Protein AF-A0A5K1DLC1-F1 (afdb_monomer_lite)

Foldseek 3Di:
DVPPDDDFAQADFPDAFVNVLVVCVVVHDDPGGGFDADPVPRTTPRD

Structure (mmCIF, N/CA/C/O backbone):
data_AF-A0A5K1DLC1-F1
#
_entry.id   AF-A0A5K1DLC1-F1
#
loop_
_atom_site.group_PDB
_atom_site.id
_atom_site.type_symbol
_atom_site.label_atom_id
_atom_site.label_alt_id
_atom_site.label_comp_id
_atom_site.label_asym_id
_atom_site.label_entity_id
_atom_site.label_seq_id
_atom_site.pdbx_PDB_ins_code
_atom_site.Cartn_x
_atom_site.Cartn_y
_atom_site.Cartn_z
_atom_site.occupancy
_atom_site.B_iso_or_equiv
_atom_site.auth_seq_id
_atom_site.auth_comp_id
_atom_site.auth_asym_id
_atom_site.auth_atom_id
_atom_site.pdbx_PDB_model_num
ATOM 1 N N . PRO A 1 1 ? 11.026 2.908 -8.429 1.00 68.00 1 PRO A N 1
ATOM 2 C CA . PRO A 1 1 ? 11.612 3.968 -9.285 1.00 68.00 1 PRO A CA 1
ATOM 3 C C . PRO A 1 1 ? 10.895 5.293 -9.012 1.00 68.00 1 PRO A C 1
ATOM 5 O O . PRO A 1 1 ? 9.781 5.235 -8.489 1.00 68.00 1 PRO A O 1
ATOM 8 N N . PRO A 1 2 ? 11.479 6.456 -9.341 1.00 76.31 2 PRO A N 1
ATOM 9 C CA . PRO A 1 2 ? 10.746 7.720 -9.306 1.00 76.31 2 PRO A CA 1
ATOM 10 C C . PRO A 1 2 ? 9.439 7.588 -10.103 1.00 76.31 2 PRO A C 1
ATOM 12 O O . PRO A 1 2 ? 9.461 7.101 -11.230 1.00 76.31 2 PRO A O 1
ATOM 15 N N . GLY A 1 3 ? 8.303 7.944 -9.496 1.00 80.94 3 GLY A N 1
ATOM 16 C CA . GLY A 1 3 ? 6.982 7.862 -10.137 1.00 80.94 3 GLY A CA 1
ATOM 17 C C . GLY A 1 3 ? 6.288 6.493 -10.106 1.00 80.94 3 GLY A C 1
ATOM 18 O O . GLY A 1 3 ? 5.203 6.371 -10.658 1.00 80.94 3 GLY A O 1
ATOM 19 N N . ALA A 1 4 ? 6.850 5.475 -9.446 1.00 86.12 4 ALA A N 1
ATOM 20 C CA . ALA A 1 4 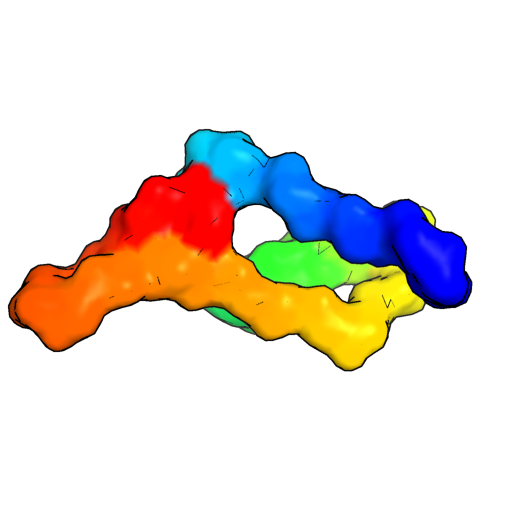? 6.236 4.143 -9.330 1.00 86.12 4 ALA A CA 1
ATOM 21 C C . ALA A 1 4 ? 5.401 3.968 -8.046 1.00 86.12 4 ALA A C 1
ATOM 23 O O . ALA A 1 4 ? 5.444 2.914 -7.416 1.00 86.12 4 ALA A O 1
ATOM 24 N N . ASN A 1 5 ? 4.685 5.017 -7.636 1.00 90.44 5 ASN A N 1
ATOM 25 C CA . ASN A 1 5 ? 3.766 4.957 -6.501 1.00 90.44 5 ASN A CA 1
ATOM 26 C C . ASN A 1 5 ? 2.364 4.641 -7.022 1.00 90.44 5 ASN A C 1
ATOM 28 O O . ASN A 1 5 ? 1.886 5.309 -7.938 1.00 90.44 5 ASN A O 1
ATOM 32 N N . LEU A 1 6 ? 1.714 3.642 -6.433 1.00 88.25 6 LEU A N 1
ATOM 33 C CA . LEU A 1 6 ? 0.351 3.252 -6.775 1.00 88.25 6 LEU A CA 1
ATOM 34 C C . LEU A 1 6 ? -0.601 3.752 -5.687 1.00 88.25 6 LEU A C 1
ATOM 36 O O . LEU A 1 6 ? -0.328 3.571 -4.503 1.00 88.25 6 LEU A O 1
ATOM 40 N N . PHE A 1 7 ? -1.715 4.355 -6.097 1.00 90.75 7 PHE A N 1
ATOM 41 C CA . PHE A 1 7 ? -2.874 4.578 -5.235 1.00 90.75 7 PHE A CA 1
ATOM 42 C C . PHE A 1 7 ? -3.916 3.522 -5.580 1.00 90.75 7 PHE A C 1
ATOM 44 O O . PHE A 1 7 ? -4.311 3.400 -6.741 1.00 90.75 7 PHE A O 1
ATOM 51 N N . ILE A 1 8 ? -4.321 2.738 -4.588 1.00 88.69 8 ILE A N 1
ATOM 52 C CA . ILE A 1 8 ? -5.207 1.591 -4.774 1.00 88.69 8 ILE A CA 1
ATOM 53 C C . ILE A 1 8 ? -6.446 1.851 -3.929 1.00 88.69 8 ILE A C 1
ATOM 55 O O . ILE A 1 8 ? -6.335 2.022 -2.726 1.00 88.69 8 ILE A O 1
ATOM 59 N N . TYR A 1 9 ? -7.615 1.891 -4.560 1.00 89.62 9 TYR A N 1
ATOM 60 C CA . TYR A 1 9 ? -8.891 2.100 -3.879 1.00 89.62 9 TYR A CA 1
ATOM 61 C C . TYR A 1 9 ? -9.644 0.780 -3.726 1.00 89.62 9 TYR A C 1
ATOM 63 O O . TYR A 1 9 ? -9.448 -0.147 -4.512 1.00 89.62 9 TYR A O 1
ATOM 71 N N . HIS A 1 10 ? -10.561 0.737 -2.760 1.00 87.81 10 HIS A N 1
ATOM 72 C CA . HIS A 1 10 ? -11.468 -0.388 -2.519 1.00 87.81 10 HIS A CA 1
ATOM 73 C C . HIS A 1 10 ? -10.756 -1.698 -2.161 1.00 87.81 10 HIS A C 1
ATOM 75 O O . HIS A 1 10 ? -11.237 -2.780 -2.500 1.00 87.81 10 HIS A O 1
ATOM 81 N N . ILE A 1 11 ? -9.623 -1.615 -1.458 1.00 89.81 11 ILE A N 1
ATOM 82 C CA . ILE A 1 11 ? -9.017 -2.812 -0.864 1.00 89.81 11 ILE A CA 1
ATOM 83 C C . ILE A 1 11 ? -9.924 -3.364 0.252 1.00 89.81 11 ILE A C 1
ATOM 85 O O . ILE A 1 11 ? -10.645 -2.580 0.882 1.00 89.81 11 ILE A O 1
ATOM 89 N N . PRO A 1 12 ? -9.909 -4.683 0.514 1.00 88.56 12 PRO A N 1
ATOM 90 C CA . PRO A 1 12 ? -10.693 -5.274 1.596 1.00 88.56 12 PRO A CA 1
ATOM 91 C C . PRO A 1 12 ? -10.422 -4.580 2.937 1.00 88.56 12 PRO A C 1
ATOM 93 O O . PRO A 1 12 ? -9.305 -4.134 3.202 1.00 88.56 12 PRO A O 1
ATOM 96 N N . GLN A 1 13 ? -11.440 -4.456 3.788 1.00 84.31 13 GLN A N 1
ATOM 97 C CA . GLN A 1 13 ? -11.326 -3.704 5.044 1.00 84.31 13 GLN A CA 1
ATOM 98 C C . GLN A 1 13 ? -10.349 -4.368 6.030 1.00 84.31 13 GLN A C 1
ATOM 100 O O . GLN A 1 13 ? -9.756 -3.696 6.874 1.00 84.31 13 GLN A O 1
ATOM 105 N N . GLU A 1 14 ? -10.178 -5.679 5.901 1.00 86.69 14 GLU A N 1
ATOM 106 C CA . GLU A 1 14 ? -9.250 -6.517 6.649 1.00 86.69 14 GLU A CA 1
ATOM 107 C C . GLU A 1 14 ? -7.795 -6.424 6.162 1.00 86.69 14 GLU A C 1
ATOM 109 O O . GLU A 1 14 ? -6.909 -6.942 6.839 1.00 86.69 14 GLU A O 1
ATOM 114 N N . PHE A 1 15 ? -7.522 -5.778 5.020 1.00 87.38 15 PHE A N 1
ATOM 115 C CA . PHE A 1 15 ? -6.151 -5.621 4.532 1.00 87.38 15 PHE A CA 1
ATOM 116 C C . PHE A 1 15 ? -5.410 -4.551 5.335 1.00 87.38 15 PHE A C 1
ATOM 118 O O . PHE A 1 15 ? -5.814 -3.385 5.362 1.00 87.38 15 PHE A O 1
ATOM 125 N N . GLY A 1 16 ? -4.289 -4.949 5.934 1.00 89.12 16 GLY A N 1
ATOM 126 C CA . GLY A 1 16 ? -3.272 -4.052 6.461 1.00 89.12 16 GLY A CA 1
ATOM 127 C C . GLY A 1 16 ? -2.093 -3.888 5.501 1.00 89.12 16 GLY A C 1
ATOM 128 O O . GLY A 1 16 ? -2.111 -4.336 4.351 1.00 89.12 16 GLY A O 1
ATOM 129 N N . ASP A 1 17 ? -1.038 -3.241 5.996 1.00 91.00 17 ASP A N 1
ATOM 130 C CA . ASP A 1 17 ? 0.182 -2.972 5.226 1.00 91.00 17 ASP A CA 1
ATOM 131 C C . ASP A 1 17 ? 0.834 -4.265 4.705 1.00 91.00 17 ASP A C 1
ATOM 133 O O . ASP A 1 17 ? 1.295 -4.301 3.562 1.00 91.00 17 ASP A O 1
ATOM 137 N N . LEU A 1 18 ? 0.830 -5.326 5.524 1.00 92.25 18 LEU A N 1
ATOM 138 C CA . LEU A 1 18 ? 1.451 -6.616 5.217 1.00 92.25 18 LEU A CA 1
ATOM 139 C C . LEU A 1 18 ? 0.648 -7.409 4.181 1.00 92.25 18 LEU A C 1
ATOM 141 O O . LEU A 1 18 ? 1.226 -7.964 3.247 1.00 92.25 18 LEU A O 1
ATOM 145 N N . GLU A 1 19 ? -0.677 -7.460 4.315 1.00 92.62 19 GLU A N 1
ATOM 146 C CA . GLU A 1 19 ? -1.556 -8.118 3.345 1.00 92.62 19 GLU A CA 1
ATOM 147 C C . GLU A 1 19 ? -1.470 -7.422 1.986 1.00 92.62 19 GLU A C 1
ATOM 149 O O . GLU A 1 19 ? -1.366 -8.091 0.955 1.00 92.62 19 GLU A O 1
ATOM 154 N N . LEU A 1 20 ? -1.439 -6.083 1.985 1.00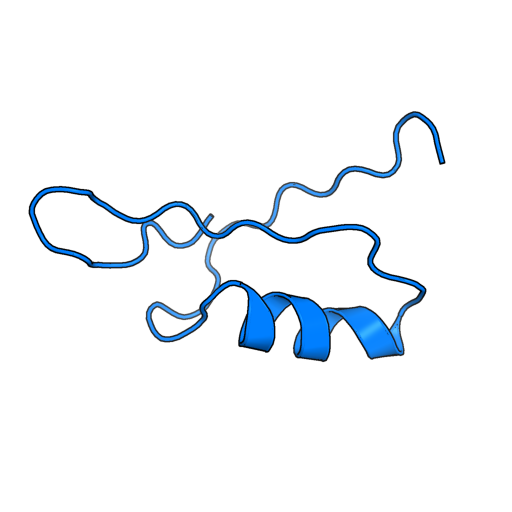 91.69 20 LEU A N 1
ATOM 155 C CA . LEU A 1 20 ? -1.264 -5.303 0.766 1.00 91.69 20 LEU A CA 1
ATOM 156 C C . LEU A 1 20 ? 0.122 -5.530 0.148 1.00 91.69 20 LEU A C 1
ATOM 158 O O . LEU A 1 20 ? 0.233 -5.677 -1.066 1.00 91.69 20 LEU A O 1
ATOM 162 N N . GLU A 1 21 ? 1.181 -5.606 0.953 1.00 93.38 21 GLU A N 1
ATOM 163 C CA . GLU A 1 21 ? 2.518 -5.924 0.450 1.00 93.38 21 GLU A CA 1
ATOM 164 C C . GLU A 1 21 ? 2.551 -7.314 -0.195 1.00 93.38 21 GLU A C 1
ATOM 166 O O . GLU A 1 21 ? 2.929 -7.440 -1.362 1.00 93.38 21 GLU A O 1
ATOM 171 N N . ASN A 1 22 ? 2.084 -8.340 0.517 1.00 93.75 22 ASN A N 1
ATOM 172 C CA . ASN A 1 22 ? 2.062 -9.720 0.032 1.00 93.75 22 ASN A CA 1
ATOM 173 C C . ASN A 1 22 ? 1.234 -9.874 -1.251 1.00 93.75 22 ASN A C 1
ATOM 175 O O . ASN A 1 22 ? 1.643 -10.592 -2.164 1.00 93.75 22 ASN A O 1
ATOM 179 N N . ALA A 1 23 ? 0.100 -9.172 -1.353 1.00 92.12 23 ALA A N 1
ATOM 180 C CA . ALA A 1 23 ? -0.739 -9.188 -2.548 1.00 92.12 23 ALA A CA 1
ATOM 181 C C . ALA A 1 23 ? -0.019 -8.623 -3.785 1.00 92.12 23 ALA A C 1
ATOM 183 O O . ALA A 1 23 ? -0.268 -9.079 -4.902 1.00 92.12 23 ALA A O 1
ATOM 184 N N . PHE A 1 24 ? 0.884 -7.654 -3.600 1.00 91.50 24 PHE A N 1
ATOM 185 C CA . PHE A 1 24 ? 1.573 -6.977 -4.701 1.00 91.50 24 PHE A CA 1
ATOM 186 C C . PHE A 1 24 ? 2.993 -7.492 -4.973 1.00 91.50 24 PHE A C 1
ATOM 188 O O . PHE A 1 24 ? 3.507 -7.282 -6.075 1.00 91.50 24 PHE A O 1
ATOM 195 N N . GLN A 1 25 ? 3.607 -8.223 -4.038 1.00 92.88 25 GLN A N 1
ATOM 196 C CA . GLN A 1 25 ? 4.951 -8.796 -4.201 1.00 92.88 25 GLN A CA 1
ATOM 197 C C . GLN A 1 25 ? 5.073 -9.734 -5.415 1.00 92.88 25 GLN A C 1
ATOM 199 O O . GLN A 1 25 ? 6.137 -9.809 -6.030 1.00 92.88 25 GLN A O 1
ATOM 204 N N . ALA A 1 26 ? 3.987 -10.404 -5.816 1.00 93.69 26 ALA A N 1
ATOM 205 C CA . ALA A 1 26 ? 3.973 -11.260 -7.005 1.00 93.69 26 ALA A CA 1
ATOM 206 C C . ALA A 1 26 ? 4.181 -10.484 -8.323 1.00 93.69 26 ALA A C 1
ATOM 208 O O . ALA A 1 26 ? 4.634 -11.060 -9.311 1.00 93.69 26 ALA A O 1
ATOM 209 N N . PHE A 1 27 ? 3.876 -9.182 -8.346 1.00 91.06 27 PHE A N 1
ATOM 210 C CA . PHE A 1 27 ? 3.994 -8.331 -9.536 1.00 91.06 27 PHE A CA 1
ATOM 211 C C . PHE A 1 27 ? 5.306 -7.539 -9.579 1.00 91.06 27 PHE A C 1
ATOM 213 O O . PHE A 1 27 ?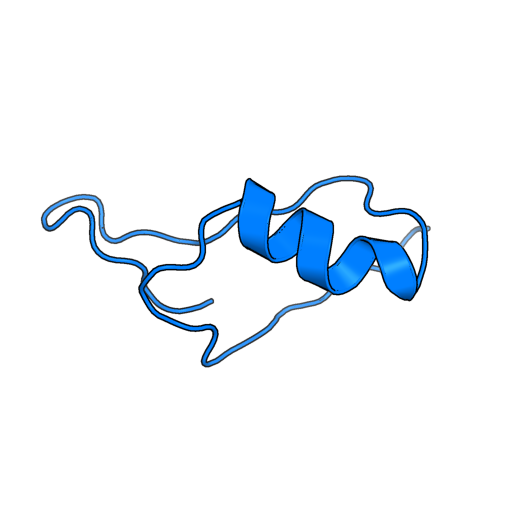 5.613 -6.897 -10.585 1.00 91.06 27 PHE A O 1
ATOM 220 N N . GLY A 1 28 ? 6.097 -7.581 -8.505 1.00 91.12 28 GLY A N 1
ATOM 221 C CA . GLY A 1 28 ? 7.392 -6.923 -8.435 1.00 91.12 28 GLY A CA 1
ATOM 222 C C . GLY A 1 28 ? 7.811 -6.580 -7.011 1.00 91.12 28 GLY A C 1
ATOM 223 O O . GLY A 1 28 ? 7.112 -6.833 -6.035 1.00 91.12 28 GLY A O 1
ATOM 224 N N . ARG A 1 29 ? 8.988 -5.963 -6.889 1.00 90.88 29 ARG A N 1
ATOM 225 C CA . ARG A 1 29 ? 9.514 -5.540 -5.591 1.00 90.88 29 ARG A CA 1
ATOM 226 C C . ARG A 1 29 ? 8.701 -4.371 -5.037 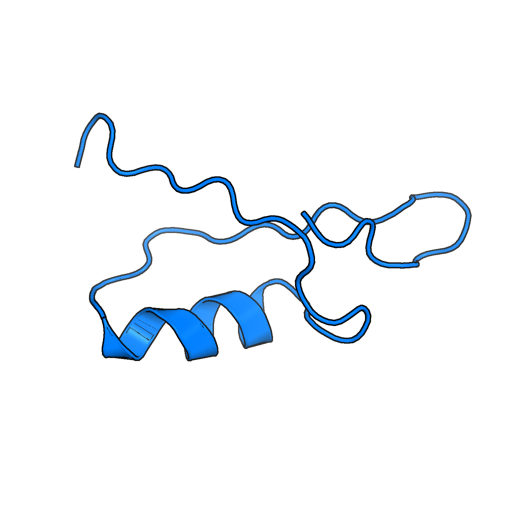1.00 90.88 29 ARG A C 1
ATOM 228 O O . ARG A 1 29 ? 8.791 -3.253 -5.545 1.00 90.88 29 ARG A O 1
ATOM 235 N N . VAL A 1 30 ? 8.002 -4.623 -3.940 1.00 92.31 30 VAL A N 1
ATOM 236 C CA . VAL A 1 30 ? 7.378 -3.593 -3.111 1.00 92.31 30 VAL A CA 1
ATOM 237 C C . VAL A 1 30 ? 8.462 -2.942 -2.246 1.00 92.31 30 VAL A C 1
ATOM 239 O O . VAL A 1 30 ? 9.285 -3.627 -1.645 1.00 92.31 30 VAL A O 1
ATOM 242 N N . LEU A 1 31 ? 8.532 -1.608 -2.246 1.00 91.06 31 LEU A N 1
ATOM 243 C CA . LEU A 1 31 ? 9.481 -0.860 -1.405 1.00 91.06 31 LEU A CA 1
ATOM 244 C C . LEU A 1 31 ? 8.854 -0.450 -0.071 1.00 91.06 31 LEU A C 1
ATOM 246 O O . LEU A 1 31 ? 9.540 -0.403 0.944 1.00 91.06 31 LEU A O 1
ATOM 250 N N . SER A 1 32 ? 7.565 -0.124 -0.105 1.00 90.88 32 SER A N 1
ATOM 251 C CA . SER A 1 32 ? 6.756 0.248 1.048 1.00 90.88 32 SER A CA 1
ATOM 252 C C . SER A 1 32 ? 5.279 0.180 0.672 1.00 90.88 32 SER A C 1
ATOM 254 O O . SER A 1 32 ? 4.921 0.563 -0.445 1.00 90.88 32 SER A O 1
ATOM 256 N N . THR A 1 33 ? 4.432 -0.204 1.619 1.00 92.44 33 THR A N 1
ATOM 257 C CA . THR A 1 33 ? 2.968 -0.106 1.551 1.00 92.44 33 THR A CA 1
ATOM 258 C C . THR A 1 33 ? 2.454 0.685 2.739 1.00 92.44 33 THR A C 1
ATOM 260 O O . THR A 1 33 ? 3.101 0.754 3.785 1.00 92.44 33 THR A O 1
ATOM 263 N N . LYS A 1 34 ? 1.305 1.336 2.556 1.00 91.94 34 LYS A N 1
ATOM 264 C CA . LYS A 1 34 ? 0.594 1.981 3.651 1.00 91.94 34 LYS A CA 1
ATOM 265 C C . LY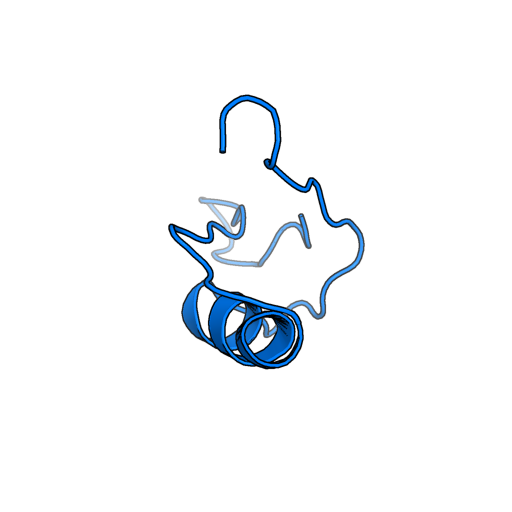S A 1 34 ? -0.898 2.003 3.374 1.00 91.94 34 LYS A C 1
ATOM 267 O O . LYS A 1 34 ? -1.319 2.645 2.417 1.00 91.94 34 LYS A O 1
ATOM 272 N N . VAL A 1 35 ? -1.663 1.352 4.233 1.00 90.44 35 VAL A N 1
ATOM 273 C CA . VAL A 1 35 ? -3.119 1.418 4.271 1.00 90.44 35 VAL A CA 1
ATOM 274 C C . VAL A 1 35 ? -3.526 2.548 5.206 1.00 90.44 35 VAL A C 1
ATOM 276 O O . VAL A 1 35 ? -3.090 2.631 6.361 1.00 90.44 35 VAL A O 1
ATOM 279 N N . TYR A 1 36 ? -4.367 3.456 4.721 1.00 85.44 36 TYR A N 1
ATOM 280 C CA . TYR A 1 36 ? -4.916 4.505 5.562 1.00 85.44 36 TYR A CA 1
ATOM 281 C C . TYR A 1 36 ? -6.045 3.947 6.414 1.00 85.44 36 TYR A C 1
ATOM 283 O O . TYR A 1 36 ? -7.062 3.477 5.918 1.00 85.44 36 TYR A O 1
ATOM 291 N N . VAL A 1 37 ? -5.882 4.068 7.727 1.00 86.44 37 VAL A N 1
ATOM 292 C CA . VAL A 1 37 ? -6.904 3.715 8.712 1.00 86.44 37 VAL A CA 1
ATOM 293 C C . VAL A 1 37 ? 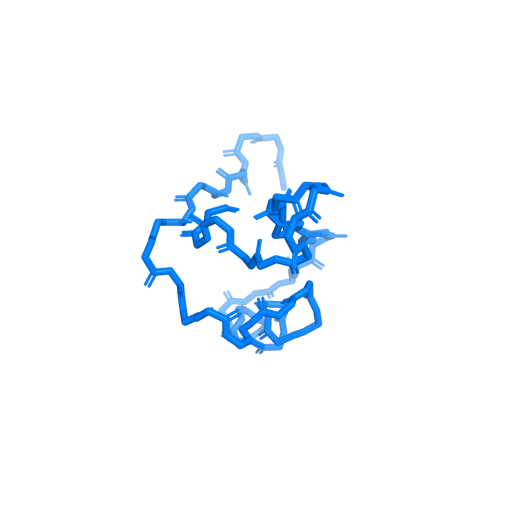-7.527 4.968 9.317 1.00 86.44 37 VAL A C 1
ATOM 295 O O . VAL A 1 37 ? -6.897 6.027 9.450 1.00 86.44 37 VAL A O 1
ATOM 298 N N . ASP A 1 38 ? -8.794 4.866 9.683 1.00 84.69 38 ASP A N 1
ATOM 299 C CA . ASP A 1 38 ? -9.467 5.842 10.516 1.00 84.69 38 ASP A CA 1
ATOM 300 C C . ASP A 1 38 ? -8.939 5.746 11.952 1.00 84.69 38 ASP A C 1
ATOM 302 O O . ASP A 1 38 ? -9.034 4.712 12.605 1.00 84.69 38 ASP A O 1
ATOM 306 N N . LYS A 1 39 ? -8.355 6.838 12.454 1.00 78.50 39 LYS A N 1
ATOM 307 C CA . LYS A 1 39 ? -7.689 6.850 13.766 1.00 78.50 39 LYS A CA 1
ATOM 308 C C . LYS A 1 39 ? -8.659 6.749 14.945 1.00 78.50 39 LYS A C 1
ATOM 310 O O . LYS A 1 39 ? -8.208 6.479 16.053 1.00 78.50 39 LYS A O 1
ATOM 315 N N . THR A 1 40 ? -9.948 7.004 14.732 1.00 83.94 40 THR A N 1
ATOM 316 C CA . THR A 1 40 ? -10.967 6.973 15.786 1.00 83.94 40 THR A CA 1
ATOM 317 C C . THR A 1 40 ? -11.586 5.587 15.902 1.00 83.94 40 THR A C 1
ATOM 319 O O . THR A 1 40 ? -11.793 5.103 17.010 1.00 83.94 40 THR A O 1
ATOM 322 N N . THR A 1 41 ? -11.859 4.939 14.769 1.00 83.44 41 THR A N 1
ATOM 323 C CA . THR A 1 41 ? -12.506 3.615 14.723 1.00 83.44 41 THR A CA 1
ATOM 324 C C . THR A 1 41 ? -11.523 2.456 14.555 1.00 83.44 41 THR A C 1
ATOM 326 O O . THR A 1 41 ? -11.894 1.310 14.787 1.00 83.44 41 THR A O 1
ATOM 329 N N . GLY A 1 42 ? -10.283 2.728 14.137 1.00 76.12 42 GLY A N 1
ATOM 330 C CA . GLY A 1 42 ? -9.292 1.711 13.774 1.00 76.12 42 GLY A CA 1
ATOM 331 C C . GLY A 1 42 ? -9.590 0.996 12.452 1.00 76.12 42 GLY A C 1
ATOM 332 O O . GLY A 1 42 ? -8.826 0.122 12.052 1.00 76.12 42 GLY A O 1
ATOM 333 N N . ALA A 1 43 ? -10.681 1.351 11.767 1.00 78.62 43 ALA A N 1
ATOM 334 C CA . ALA A 1 43 ? -11.096 0.709 10.529 1.00 78.62 43 ALA A CA 1
ATOM 335 C C . ALA A 1 43 ? -10.258 1.189 9.337 1.00 78.62 43 ALA A C 1
ATOM 337 O O . ALA A 1 43 ? -9.922 2.370 9.236 1.00 78.62 43 ALA A O 1
ATOM 338 N N . SER A 1 44 ? -9.962 0.285 8.402 1.00 82.38 44 SER A N 1
ATOM 339 C CA . SER A 1 44 ? -9.376 0.653 7.112 1.00 82.38 44 SER A CA 1
ATOM 340 C C . SER A 1 44 ? -10.294 1.616 6.360 1.00 82.38 44 SER A C 1
ATOM 342 O O . SER A 1 44 ? -11.512 1.437 6.325 1.00 82.38 44 SER A O 1
ATOM 344 N N . LYS A 1 45 ? -9.705 2.642 5.744 1.00 80.25 45 LYS A N 1
ATOM 345 C CA . LYS A 1 45 ? -10.393 3.524 4.793 1.00 80.25 45 LYS A CA 1
ATOM 346 C C . LYS A 1 45 ? -10.404 2.942 3.381 1.00 80.25 45 LYS A C 1
ATOM 348 O O . LYS A 1 45 ? -10.974 3.562 2.487 1.00 80.25 45 LYS A O 1
ATOM 353 N N . CYS A 1 46 ? -9.812 1.759 3.203 1.00 81.38 46 CYS A N 1
ATOM 354 C CA . CYS A 1 46 ? -9.750 1.030 1.945 1.00 81.38 46 CYS A CA 1
ATOM 355 C C . CYS A 1 46 ? -8.977 1.769 0.835 1.00 81.38 46 CYS A C 1
ATOM 357 O O . CYS A 1 46 ? -9.314 1.605 -0.342 1.00 81.38 46 CYS A O 1
ATOM 359 N N . PHE A 1 47 ? -7.965 2.569 1.201 1.00 77.69 47 PHE A N 1
ATOM 360 C CA . PHE A 1 47 ? -7.007 3.204 0.287 1.00 77.69 47 PHE A CA 1
ATOM 361 C C . PHE A 1 47 ? -5.680 3.567 0.967 1.00 77.69 47 PHE A C 1
ATOM 363 O O . PHE A 1 47 ? -5.619 3.504 2.218 1.00 77.69 47 PHE A O 1
#

Sequence (47 aa):
PPGANLFIYHIPQEFGDLELENAFQAFGRVLSTKVYVDKTTGASKCF

InterPro domains:
  IPR000504 RNA recognition motif domain [PF00076] (6-47)
  IPR012677 Nucleotide-binding alpha-beta plait domain superfamily [G3DSA:3.30.70.330] (2-47)
  IPR035979 RNA-binding domain superfamily [SSF54928] (2-47)

Organism: NCBI:txid210225

Secondary structure (DSSP, 8-state):
-TT------S--TT--HHHHHHHHHTTS--------B-TTT--B---

pLDDT: mean 87.21, std 5.71, range [68.0, 93.75]

Radius of gyration: 11.24 Å; chains: 1; bounding box: 24×19×26 Å